Protein AF-A0A972DIR7-F1 (afdb_monomer_lite)

Foldseek 3Di:
DDDPDPQDPVFFDPPWDFPPKDWDADPPQRKIKIWTWGQCTGPVDRRDIDIDIDIDHDDD

pLDDT: mean 85.43, std 6.88, range [67.19, 94.75]

Sequence (60 aa):
YTIIDKRNPETESEKVQLSNFSIIQDRETKEMEIHLTKYGANLNEVFSADAWKYTVIFDD

Secondary structure (DSSP, 8-state):
--------TTTB-TT-B---EEEEE-TTT--EEEEEEEET-BSS-TT-EEEEEEEE----

Radius of gyration: 13.91 Å; chains: 1; bounding box: 35×17×40 Å

Structure (mmCIF, N/CA/C/O backbone):
data_AF-A0A972DIR7-F1
#
_entry.id   AF-A0A972DIR7-F1
#
loop_
_atom_site.group_PDB
_atom_site.id
_atom_site.type_symbol
_atom_site.label_atom_id
_atom_site.label_alt_id
_atom_site.label_comp_id
_atom_site.label_asym_id
_atom_site.label_entity_id
_atom_site.label_seq_id
_atom_site.pdbx_PDB_ins_code
_atom_site.Cartn_x
_atom_site.Cartn_y
_atom_site.Cartn_z
_atom_site.occupancy
_atom_site.B_iso_or_equiv
_atom_site.auth_seq_id
_atom_site.auth_comp_id
_atom_site.auth_asym_id
_atom_site.auth_atom_id
_atom_site.pdbx_PDB_model_num
ATOM 1 N N . TYR A 1 1 ? -12.480 -10.807 0.248 1.00 67.94 1 TYR A N 1
ATOM 2 C CA . TYR A 1 1 ? -11.164 -10.172 0.447 1.00 67.94 1 TYR A CA 1
ATOM 3 C C . TYR A 1 1 ? -11.139 -8.904 -0.385 1.00 67.94 1 TYR A C 1
ATOM 5 O O . TYR A 1 1 ? -11.676 -8.921 -1.487 1.00 67.94 1 TYR A O 1
ATOM 13 N N . THR A 1 2 ? -10.577 -7.816 0.133 1.00 73.44 2 THR A N 1
ATOM 14 C CA . THR A 1 2 ? -10.424 -6.570 -0.630 1.00 73.44 2 THR A CA 1
ATOM 15 C C . THR A 1 2 ? -9.005 -6.517 -1.173 1.00 73.44 2 THR A C 1
ATOM 17 O O . THR A 1 2 ? -8.050 -6.566 -0.400 1.00 73.44 2 THR A O 1
ATOM 20 N N . ILE A 1 3 ? -8.857 -6.453 -2.498 1.00 75.94 3 ILE A N 1
ATOM 21 C CA . ILE A 1 3 ? -7.555 -6.232 -3.133 1.00 75.94 3 ILE A CA 1
ATOM 22 C C . ILE A 1 3 ? -7.299 -4.728 -3.131 1.00 75.94 3 ILE A C 1
ATOM 24 O O . ILE A 1 3 ? -7.955 -3.982 -3.857 1.00 75.94 3 ILE A O 1
ATOM 28 N N . ILE A 1 4 ? -6.362 -4.288 -2.296 1.00 71.25 4 ILE A N 1
ATOM 29 C CA . ILE A 1 4 ? -5.941 -2.881 -2.237 1.00 71.25 4 ILE A CA 1
ATOM 30 C C . ILE A 1 4 ? -4.840 -2.560 -3.253 1.00 71.25 4 ILE A C 1
ATOM 32 O O . ILE A 1 4 ? -4.677 -1.410 -3.646 1.00 71.25 4 ILE A O 1
ATOM 36 N N . ASP A 1 5 ? -4.124 -3.581 -3.725 1.00 71.69 5 ASP A N 1
ATOM 37 C CA . ASP A 1 5 ? -3.070 -3.426 -4.717 1.00 71.69 5 ASP A CA 1
ATOM 38 C C . ASP A 1 5 ? -3.653 -3.324 -6.135 1.00 71.69 5 ASP A C 1
ATOM 40 O O . ASP A 1 5 ? -3.979 -4.326 -6.771 1.00 71.69 5 ASP A O 1
ATOM 44 N N . LYS A 1 6 ? -3.808 -2.093 -6.628 1.00 72.88 6 LYS A N 1
ATOM 45 C CA . LYS A 1 6 ? -4.273 -1.783 -7.989 1.00 72.88 6 LYS A CA 1
ATOM 46 C C . LYS A 1 6 ? -3.090 -1.507 -8.914 1.00 72.88 6 LYS A C 1
ATOM 48 O O . LYS A 1 6 ? -2.989 -0.413 -9.465 1.00 72.88 6 LYS A O 1
ATOM 53 N N . ARG A 1 7 ? -2.157 -2.458 -9.028 1.00 74.31 7 ARG A N 1
ATOM 54 C CA . ARG A 1 7 ? -0.987 -2.264 -9.893 1.00 74.31 7 ARG A CA 1
ATOM 55 C C . ARG A 1 7 ? -1.395 -1.953 -11.331 1.00 74.31 7 ARG A C 1
ATOM 57 O O . ARG A 1 7 ? -2.286 -2.609 -11.867 1.00 74.31 7 ARG A O 1
ATOM 64 N N . ASN A 1 8 ? -0.712 -0.993 -11.949 1.00 81.81 8 ASN A N 1
ATOM 65 C CA . ASN A 1 8 ? -0.824 -0.725 -13.378 1.00 81.81 8 ASN A CA 1
ATOM 66 C C . ASN A 1 8 ? 0.366 -1.370 -14.109 1.00 81.81 8 ASN A C 1
ATOM 68 O O . ASN A 1 8 ? 1.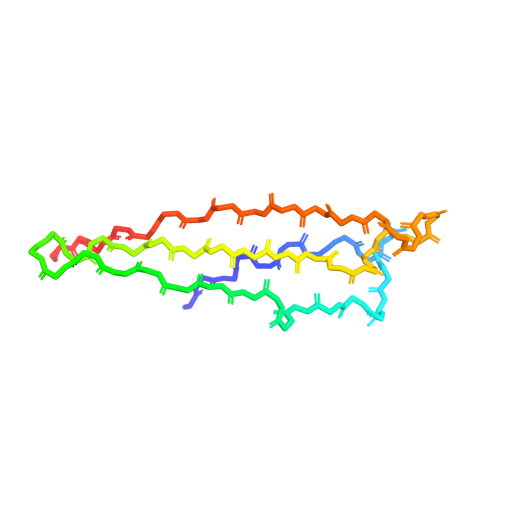454 -0.796 -14.096 1.00 81.81 8 ASN A O 1
ATOM 72 N N . PRO A 1 9 ? 0.188 -2.527 -14.768 1.00 81.44 9 PRO A N 1
ATOM 7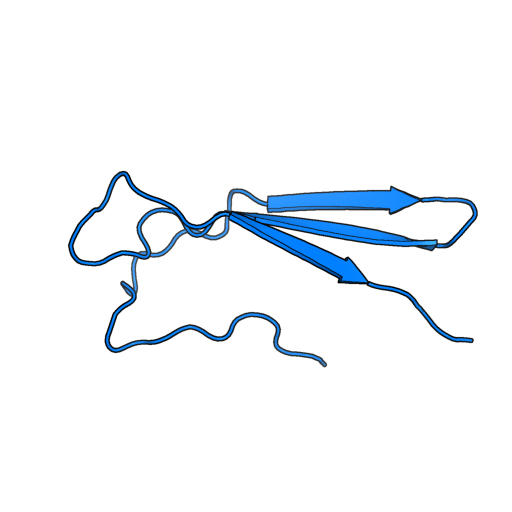3 C CA . PRO A 1 9 ? 1.286 -3.234 -15.427 1.00 81.44 9 PRO A CA 1
ATOM 74 C C . PRO A 1 9 ? 1.905 -2.462 -16.605 1.00 81.44 9 PRO A C 1
ATOM 76 O O . PRO A 1 9 ? 3.005 -2.797 -17.028 1.00 81.44 9 PRO A O 1
ATOM 79 N N . GLU A 1 10 ? 1.236 -1.433 -17.136 1.00 84.12 10 GLU A N 1
ATOM 80 C CA . GLU A 1 10 ? 1.783 -0.599 -18.215 1.00 84.12 10 GLU A CA 1
ATOM 81 C C . GLU A 1 10 ? 2.810 0.422 -17.709 1.00 84.12 10 GLU A C 1
ATOM 83 O O . GLU A 1 10 ? 3.698 0.836 -18.452 1.00 84.12 10 GLU A O 1
ATOM 88 N N . THR A 1 11 ? 2.700 0.840 -16.446 1.00 81.81 11 THR A N 1
ATOM 89 C CA . THR A 1 11 ? 3.559 1.877 -15.850 1.00 81.81 11 THR A CA 1
ATOM 90 C C . THR A 1 11 ? 4.423 1.353 -14.710 1.00 81.81 11 THR A C 1
ATOM 92 O O . THR A 1 11 ? 5.374 2.023 -14.306 1.00 81.81 11 THR A O 1
ATOM 95 N N . GLU A 1 12 ? 4.096 0.173 -14.181 1.00 86.44 12 GLU A N 1
ATOM 96 C CA . GLU A 1 12 ? 4.722 -0.389 -12.994 1.00 86.44 12 GLU A CA 1
ATOM 97 C C . GLU A 1 12 ? 5.498 -1.675 -13.279 1.00 86.44 12 GLU A C 1
ATOM 99 O O . GLU A 1 12 ? 5.011 -2.624 -13.887 1.00 86.44 12 GLU A O 1
ATOM 104 N N . SER A 1 13 ? 6.726 -1.704 -12.777 1.00 85.62 13 SER A N 1
ATOM 105 C CA . SER A 1 13 ? 7.679 -2.797 -12.891 1.00 85.62 13 SER A CA 1
ATOM 106 C C . SER A 1 13 ? 7.234 -4.052 -12.146 1.00 85.62 13 SER A C 1
ATOM 108 O O . SER A 1 13 ? 6.809 -4.002 -10.990 1.00 85.62 13 SER A O 1
ATOM 110 N N . GLU A 1 14 ? 7.490 -5.214 -12.747 1.00 86.75 14 GLU A N 1
ATOM 111 C CA . GLU A 1 14 ? 7.369 -6.514 -12.074 1.00 86.75 14 GLU A CA 1
ATOM 112 C C . GLU A 1 14 ? 8.354 -6.678 -10.903 1.00 86.75 14 GLU A C 1
ATOM 114 O O . GLU A 1 14 ? 8.166 -7.542 -10.049 1.00 86.75 14 GLU A O 1
ATOM 119 N N . LYS A 1 15 ? 9.394 -5.836 -10.832 1.00 87.12 15 LYS A N 1
ATOM 120 C CA . LYS A 1 15 ? 10.408 -5.847 -9.764 1.00 87.12 15 LYS A CA 1
ATOM 121 C C . LYS A 1 15 ? 10.006 -5.046 -8.524 1.00 87.12 15 LYS A C 1
ATOM 123 O O . LYS A 1 15 ? 10.838 -4.882 -7.632 1.00 87.12 15 LYS A O 1
ATOM 128 N N . VAL A 1 16 ? 8.779 -4.521 -8.477 1.00 87.31 16 VAL A N 1
ATOM 129 C CA . VAL A 1 16 ? 8.279 -3.749 -7.336 1.00 87.31 16 VAL A CA 1
ATOM 130 C C . VAL A 1 16 ? 8.459 -4.515 -6.025 1.00 87.31 16 VAL A C 1
ATOM 132 O O . VAL A 1 16 ? 8.122 -5.695 -5.911 1.00 87.31 16 VAL A O 1
ATOM 135 N N . GLN A 1 17 ? 8.976 -3.825 -5.015 1.00 85.75 17 GLN A N 1
ATOM 136 C CA . GLN A 1 17 ? 9.122 -4.354 -3.667 1.00 85.75 17 GLN A CA 1
ATOM 137 C C . GLN A 1 17 ? 8.063 -3.743 -2.754 1.00 85.75 17 GLN A C 1
ATOM 139 O O . GLN A 1 17 ? 7.938 -2.524 -2.660 1.00 85.75 17 GLN A O 1
ATOM 144 N N . LEU A 1 18 ? 7.322 -4.617 -2.068 1.00 81.62 18 LEU A N 1
ATOM 145 C CA . LEU A 1 18 ? 6.291 -4.264 -1.082 1.00 81.62 18 LEU A CA 1
ATOM 146 C C . LEU A 1 18 ? 6.738 -4.558 0.361 1.00 81.62 18 LEU A C 1
ATOM 148 O O . LEU A 1 18 ? 5.938 -4.505 1.287 1.00 81.62 18 LEU A O 1
ATOM 152 N N . SER A 1 19 ? 8.014 -4.899 0.565 1.00 70.44 19 SER A N 1
ATOM 153 C CA . SER A 1 19 ? 8.585 -5.286 1.864 1.00 70.44 19 SER A CA 1
ATOM 154 C C . SER A 1 19 ? 8.705 -4.131 2.860 1.00 70.44 19 SER A C 1
ATOM 156 O O . SER A 1 19 ? 8.922 -4.360 4.046 1.00 70.44 19 SER A O 1
ATOM 158 N N . ASN A 1 20 ? 8.553 -2.894 2.395 1.00 79.56 20 ASN A N 1
ATOM 159 C CA . ASN A 1 20 ? 8.601 -1.692 3.213 1.00 79.56 20 ASN A CA 1
ATOM 160 C C . ASN A 1 20 ? 7.172 -1.297 3.587 1.00 79.56 20 ASN A C 1
ATOM 162 O O . ASN A 1 20 ? 6.615 -0.344 3.038 1.00 79.56 20 ASN A O 1
ATOM 166 N N . PHE A 1 21 ? 6.577 -2.070 4.494 1.00 87.94 21 PHE A N 1
ATOM 167 C CA . PHE A 1 21 ? 5.258 -1.781 5.035 1.00 87.94 21 PHE A CA 1
ATOM 168 C C . PHE A 1 21 ? 5.279 -1.716 6.560 1.00 87.94 21 PHE A C 1
ATOM 170 O O . PHE A 1 21 ? 6.166 -2.248 7.228 1.00 87.94 21 PHE A O 1
ATOM 177 N N . SER A 1 22 ? 4.301 -1.023 7.123 1.00 90.62 22 SER A N 1
ATOM 178 C CA . SER A 1 22 ? 4.081 -0.958 8.564 1.00 90.62 22 SER A CA 1
ATOM 179 C C . SER A 1 22 ? 2.593 -1.019 8.839 1.00 90.62 22 SER A C 1
ATOM 181 O O . SER A 1 22 ? 1.798 -0.459 8.087 1.00 90.62 22 SER A O 1
ATOM 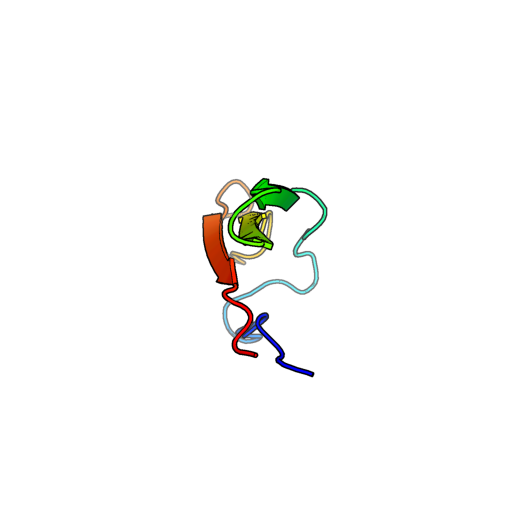183 N N . ILE A 1 23 ? 2.229 -1.723 9.906 1.00 92.62 23 ILE A N 1
ATOM 184 C CA . ILE A 1 23 ? 0.850 -1.832 10.369 1.00 92.62 23 ILE A CA 1
ATOM 185 C C . ILE A 1 23 ? 0.813 -1.299 11.791 1.00 92.62 23 ILE A C 1
ATOM 187 O O . ILE A 1 23 ? 1.577 -1.751 12.645 1.00 92.62 23 ILE A O 1
ATOM 191 N N . ILE A 1 24 ? -0.069 -0.340 12.028 1.00 94.31 24 ILE A N 1
ATOM 192 C CA . ILE A 1 24 ? -0.322 0.247 13.339 1.00 94.31 24 ILE A CA 1
ATOM 193 C C . ILE A 1 24 ? -1.795 0.006 13.637 1.00 94.31 24 ILE A C 1
ATOM 195 O O . ILE A 1 24 ? -2.640 0.238 12.780 1.00 94.31 24 ILE A O 1
ATOM 199 N N . GLN A 1 25 ? -2.104 -0.493 14.829 1.00 94.75 25 GLN A N 1
ATOM 200 C CA . GLN A 1 25 ? -3.482 -0.705 15.253 1.00 94.75 25 GLN A CA 1
ATOM 201 C C . GLN A 1 25 ? -3.736 0.025 16.565 1.00 94.75 25 GLN A C 1
ATOM 203 O O . GLN A 1 25 ? -2.985 -0.145 17.529 1.00 94.75 25 GLN A O 1
ATOM 208 N N . ASP A 1 26 ? -4.830 0.777 16.610 1.00 93.38 26 ASP A N 1
ATOM 209 C CA . ASP A 1 26 ? -5.378 1.294 17.853 1.00 93.38 26 ASP A CA 1
ATOM 210 C C . ASP A 1 26 ? -6.088 0.162 18.611 1.00 93.38 26 ASP A C 1
ATOM 212 O O . ASP A 1 26 ? -6.944 -0.558 18.087 1.00 93.38 26 ASP A O 1
ATOM 216 N N . ARG A 1 27 ? -5.708 -0.041 19.874 1.00 91.19 27 ARG A N 1
ATOM 217 C CA . ARG A 1 27 ? -6.248 -1.136 20.683 1.00 91.19 27 ARG A CA 1
ATOM 218 C C . ARG A 1 27 ? -7.698 -0.897 21.109 1.00 91.19 27 ARG A C 1
ATOM 220 O O . ARG A 1 27 ? -8.421 -1.888 21.272 1.00 91.19 27 ARG A O 1
ATOM 227 N N . GLU A 1 28 ? -8.080 0.352 21.342 1.00 92.69 28 GLU A N 1
ATOM 228 C CA . GLU A 1 28 ? -9.387 0.772 21.846 1.00 92.69 28 GLU A CA 1
ATOM 229 C C . GLU A 1 28 ? -10.405 0.836 20.710 1.00 92.69 28 GLU A C 1
ATOM 231 O O . GLU A 1 28 ? -11.454 0.204 20.811 1.00 92.69 28 GLU A O 1
ATOM 236 N N . THR A 1 29 ? -10.067 1.510 19.608 1.00 90.94 29 THR A N 1
ATOM 237 C CA . THR A 1 29 ? -10.981 1.714 18.469 1.00 90.94 29 THR A CA 1
ATOM 238 C C . THR A 1 29 ? -10.920 0.598 17.429 1.00 90.94 29 THR A C 1
ATOM 240 O O . THR A 1 29 ? -11.800 0.505 16.582 1.00 90.94 29 THR A O 1
ATOM 243 N N . LYS A 1 30 ? -9.892 -0.263 17.479 1.00 90.69 30 LYS A N 1
ATOM 244 C CA . LYS A 1 30 ? -9.591 -1.306 16.474 1.00 90.69 30 LYS A CA 1
ATOM 245 C C . LYS A 1 30 ? -9.244 -0.784 15.085 1.00 90.69 30 LYS A C 1
ATOM 247 O O . LYS A 1 30 ? -8.971 -1.605 14.205 1.00 90.69 30 LYS A O 1
ATOM 252 N N . GLU A 1 31 ? -9.181 0.531 14.901 1.00 93.12 31 GLU A N 1
ATOM 253 C CA . GLU A 1 31 ? -8.728 1.145 13.661 1.00 93.12 31 GLU A CA 1
ATOM 254 C C . GLU A 1 31 ? -7.304 0.697 13.337 1.00 93.12 31 GLU A C 1
ATOM 256 O O . GLU A 1 31 ? -6.437 0.594 14.211 1.00 93.12 31 GLU A O 1
ATOM 261 N N . MET A 1 32 ? -7.066 0.403 12.064 1.00 93.81 32 MET A N 1
ATOM 262 C CA . MET A 1 32 ? -5.774 -0.054 11.580 1.00 93.81 32 MET A CA 1
ATOM 263 C C . MET A 1 32 ? -5.269 0.874 10.482 1.00 93.81 32 MET A C 1
ATOM 265 O O . MET A 1 32 ? -5.953 1.111 9.488 1.00 93.81 32 MET A O 1
ATOM 269 N N . GLU A 1 3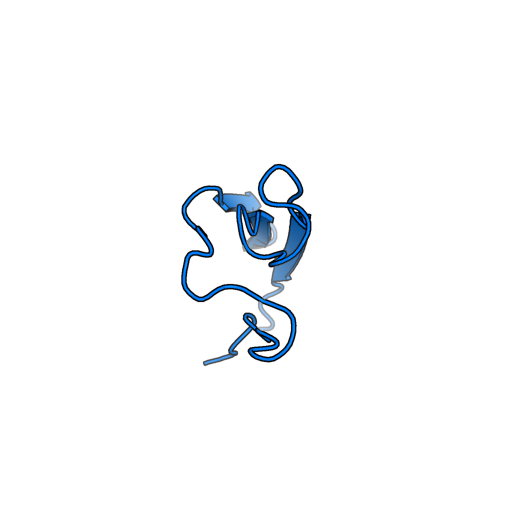3 ? -4.042 1.353 10.635 1.00 93.94 33 GLU A N 1
ATOM 270 C CA . GLU A 1 33 ? -3.305 2.049 9.592 1.00 93.94 33 GLU A CA 1
ATOM 271 C C . GLU A 1 33 ? -2.296 1.102 8.948 1.00 93.94 33 GLU A C 1
ATOM 273 O O . GLU A 1 33 ? -1.524 0.420 9.625 1.00 93.94 33 GLU A O 1
ATOM 278 N N . ILE A 1 34 ? -2.289 1.074 7.619 1.00 90.81 34 ILE A N 1
ATOM 279 C CA . ILE A 1 34 ? -1.321 0.331 6.819 1.00 90.81 34 ILE A CA 1
ATOM 280 C C . ILE A 1 34 ? -0.557 1.337 5.971 1.00 90.81 34 ILE A C 1
ATOM 282 O O . ILE A 1 34 ? -1.128 2.015 5.116 1.00 90.81 34 ILE A O 1
ATOM 286 N N . HIS A 1 35 ? 0.746 1.403 6.194 1.00 90.88 35 HIS A N 1
ATOM 287 C CA . HIS A 1 35 ? 1.677 2.181 5.393 1.00 90.88 35 HIS A CA 1
ATOM 288 C C . HIS A 1 35 ? 2.374 1.242 4.426 1.00 90.88 35 HIS A C 1
ATOM 290 O O . HIS A 1 35 ? 2.899 0.214 4.851 1.00 90.88 35 HIS A O 1
ATOM 296 N N . LEU A 1 36 ? 2.390 1.585 3.143 1.00 88.88 36 LEU A N 1
ATOM 297 C CA . LEU A 1 36 ? 2.985 0.759 2.101 1.00 88.88 36 LEU A CA 1
ATOM 298 C C . LEU A 1 36 ? 3.804 1.618 1.146 1.00 88.88 36 LEU A C 1
ATOM 300 O O . LEU A 1 36 ? 3.274 2.544 0.534 1.00 88.88 36 LEU A O 1
ATOM 304 N N . THR A 1 37 ? 5.066 1.253 0.961 1.00 89.50 37 THR A N 1
ATOM 305 C CA . THR A 1 37 ? 5.935 1.860 -0.048 1.00 89.50 37 THR A CA 1
ATOM 306 C C . THR A 1 37 ? 6.114 0.906 -1.222 1.00 89.50 37 THR A C 1
ATOM 308 O O . THR A 1 37 ? 6.460 -0.260 -1.027 1.00 89.50 37 THR A O 1
ATOM 311 N N . LYS A 1 38 ? 5.916 1.402 -2.447 1.00 88.19 38 LYS A N 1
ATOM 312 C CA . LYS A 1 38 ? 6.106 0.643 -3.694 1.00 88.19 38 LYS A CA 1
ATOM 313 C C . LYS A 1 38 ? 7.468 0.962 -4.316 1.00 88.19 38 LYS A C 1
ATOM 315 O O . LYS A 1 38 ? 7.558 1.662 -5.322 1.00 88.19 38 LYS A O 1
ATOM 320 N N . TYR A 1 39 ? 8.545 0.477 -3.701 1.00 88.12 39 TYR A N 1
ATOM 321 C CA . TYR A 1 39 ? 9.899 0.750 -4.193 1.00 88.12 39 TYR A CA 1
ATOM 322 C C . TYR A 1 39 ? 10.175 0.022 -5.513 1.00 88.12 39 TYR A C 1
ATOM 324 O O . TYR A 1 39 ? 9.825 -1.150 -5.668 1.00 88.12 39 TYR A O 1
ATOM 332 N N . GLY A 1 40 ? 10.801 0.714 -6.468 1.00 88.00 40 GLY A N 1
ATOM 333 C CA . GLY A 1 40 ? 11.116 0.156 -7.783 1.00 88.00 40 GLY A CA 1
ATOM 334 C C . GLY A 1 40 ? 9.890 -0.114 -8.662 1.00 88.00 40 GLY A C 1
ATOM 335 O O . GLY A 1 40 ? 10.019 -0.832 -9.651 1.00 88.00 40 GLY A O 1
ATOM 336 N N . ALA A 1 41 ? 8.716 0.430 -8.311 1.00 88.62 41 ALA A N 1
ATOM 337 C CA . ALA A 1 41 ? 7.517 0.344 -9.139 1.00 88.62 41 ALA A CA 1
ATOM 338 C C . ALA A 1 41 ? 7.657 1.171 -10.418 1.00 88.62 41 ALA A C 1
ATOM 340 O O . ALA A 1 41 ? 7.347 0.670 -11.489 1.00 88.62 41 ALA A O 1
ATOM 341 N N . ASN A 1 42 ? 8.162 2.402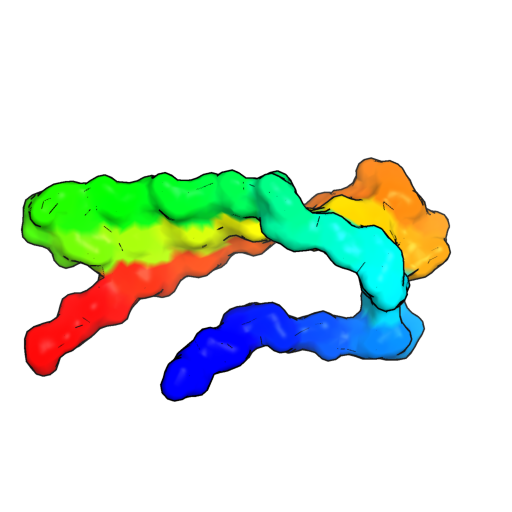 -10.342 1.00 87.06 42 ASN A N 1
ATOM 342 C CA . ASN A 1 42 ? 8.273 3.262 -11.515 1.00 87.06 42 ASN A CA 1
ATOM 343 C C . ASN A 1 42 ? 9.348 2.739 -12.487 1.00 87.06 42 ASN A C 1
ATOM 345 O O . ASN A 1 42 ? 10.531 2.676 -12.147 1.00 87.06 42 ASN A O 1
ATOM 349 N N . LEU A 1 43 ? 8.934 2.393 -13.710 1.00 85.75 43 LEU A N 1
ATOM 350 C CA . LEU A 1 43 ? 9.822 1.887 -14.764 1.00 85.75 43 LEU A CA 1
ATOM 351 C C . LEU A 1 43 ? 10.869 2.912 -15.226 1.00 85.75 43 LEU A C 1
ATOM 353 O O . LEU A 1 43 ? 11.949 2.519 -15.666 1.00 85.75 43 LEU A O 1
ATOM 357 N N . ASN A 1 44 ? 10.566 4.206 -15.116 1.00 88.00 44 ASN A N 1
ATOM 358 C CA . ASN A 1 44 ? 11.427 5.286 -15.597 1.00 88.00 44 ASN A CA 1
ATOM 359 C C . ASN A 1 44 ? 12.327 5.868 -14.493 1.00 88.00 44 ASN A C 1
ATOM 361 O O . ASN A 1 44 ? 13.349 6.476 -14.800 1.00 88.00 44 ASN A O 1
ATOM 365 N N . GLU A 1 45 ? 11.979 5.673 -13.216 1.00 86.94 45 GLU A N 1
ATOM 366 C CA . GLU A 1 45 ? 12.670 6.282 -12.071 1.00 86.94 45 GLU A CA 1
ATOM 367 C C . GLU A 1 45 ? 12.826 5.289 -10.907 1.00 86.94 45 GLU A C 1
ATOM 369 O O . GLU A 1 45 ? 12.077 5.308 -9.933 1.00 86.94 45 GLU A O 1
ATOM 374 N N . VAL A 1 46 ? 13.840 4.424 -10.986 1.00 81.00 46 VAL A N 1
ATOM 375 C CA . VAL A 1 46 ? 14.044 3.290 -10.056 1.00 81.00 46 VAL A CA 1
ATOM 376 C C . VAL A 1 46 ? 14.186 3.696 -8.583 1.00 81.00 46 VAL A C 1
ATOM 378 O O . VAL A 1 46 ? 13.781 2.941 -7.702 1.00 81.00 46 VAL A O 1
ATOM 381 N N . PHE A 1 47 ? 14.762 4.869 -8.306 1.00 83.94 47 PHE A N 1
ATOM 382 C CA . PHE A 1 47 ? 14.964 5.362 -6.937 1.00 83.94 47 PHE A CA 1
ATOM 383 C C . PHE A 1 47 ? 13.787 6.191 -6.402 1.00 83.94 47 PHE A C 1
ATOM 385 O O . PHE A 1 47 ? 13.855 6.688 -5.279 1.00 83.94 47 PHE A O 1
ATOM 392 N N . SER A 1 48 ? 12.716 6.336 -7.187 1.00 86.56 48 SER A N 1
ATOM 393 C CA . SER A 1 48 ? 11.445 6.884 -6.715 1.00 86.56 48 SER A CA 1
ATOM 394 C C . SER A 1 48 ? 10.581 5.780 -6.098 1.00 86.56 48 SER A C 1
ATOM 396 O O . SER A 1 48 ? 10.734 4.591 -6.402 1.00 86.56 48 SER A O 1
ATOM 398 N N . ALA A 1 49 ? 9.670 6.167 -5.208 1.00 86.38 49 ALA A N 1
ATOM 399 C CA . ALA A 1 49 ? 8.675 5.257 -4.665 1.00 86.38 49 ALA A CA 1
ATOM 400 C C . ALA A 1 49 ? 7.416 6.019 -4.258 1.00 86.38 49 ALA A C 1
ATOM 402 O O . ALA A 1 49 ? 7.501 7.048 -3.586 1.00 86.38 49 ALA A O 1
ATOM 403 N N . ASP A 1 50 ? 6.259 5.458 -4.597 1.00 84.69 50 ASP A N 1
ATOM 404 C CA . ASP A 1 50 ? 4.988 5.927 -4.061 1.00 84.69 50 ASP A CA 1
ATOM 405 C C . ASP A 1 50 ? 4.783 5.377 -2.650 1.00 84.69 50 ASP A C 1
ATOM 407 O O . ASP A 1 50 ? 5.019 4.190 -2.387 1.00 84.69 50 ASP A O 1
ATOM 411 N N . ALA A 1 51 ? 4.311 6.240 -1.753 1.00 88.19 51 ALA A N 1
ATOM 412 C CA . ALA A 1 51 ? 3.937 5.888 -0.393 1.00 88.19 51 ALA A CA 1
ATOM 413 C C . ALA A 1 51 ? 2.421 6.016 -0.225 1.00 88.19 51 ALA A C 1
ATOM 415 O O . ALA A 1 51 ? 1.833 7.063 -0.491 1.00 88.19 51 ALA A O 1
ATOM 416 N N . TRP A 1 52 ? 1.797 4.943 0.247 1.00 86.81 52 TRP A N 1
ATOM 417 C CA . TRP A 1 52 ? 0.358 4.848 0.449 1.00 86.81 52 TRP A CA 1
ATOM 418 C C . TRP A 1 52 ? 0.047 4.689 1.933 1.00 86.81 52 TRP A C 1
ATOM 420 O O . TRP A 1 52 ? 0.731 3.943 2.637 1.00 86.81 52 TRP A O 1
ATOM 430 N N . LYS A 1 53 ? -1.015 5.359 2.391 1.00 91.19 53 LYS A N 1
ATOM 431 C CA . LYS A 1 53 ? -1.625 5.132 3.703 1.00 91.19 53 LYS A CA 1
ATOM 432 C C . LYS A 1 53 ? -3.047 4.628 3.506 1.00 91.19 53 LYS A C 1
ATOM 434 O O . LYS A 1 53 ? -3.857 5.307 2.878 1.00 91.19 53 LYS A O 1
ATOM 439 N N . TYR A 1 54 ? -3.346 3.467 4.068 1.00 88.69 54 TYR A N 1
ATOM 440 C CA . TYR A 1 54 ? -4.694 2.920 4.133 1.00 88.69 54 TYR A CA 1
ATOM 441 C C . TYR A 1 54 ? -5.174 2.961 5.576 1.00 88.69 54 TYR A C 1
ATOM 443 O O . TYR A 1 54 ? -4.445 2.551 6.475 1.00 88.69 54 TYR A O 1
ATOM 451 N N . THR A 1 55 ? -6.404 3.418 5.780 1.00 90.94 55 THR A N 1
ATOM 452 C CA . THR A 1 55 ? -7.099 3.311 7.062 1.00 90.94 55 THR A CA 1
ATOM 453 C C . THR A 1 55 ? -8.189 2.262 6.906 1.00 90.94 55 THR A C 1
ATOM 455 O O . THR A 1 55 ? -9.025 2.360 6.007 1.00 90.94 55 THR A O 1
ATOM 458 N N . VAL A 1 56 ? -8.144 1.234 7.746 1.00 90.38 56 VAL A N 1
ATOM 459 C CA . VAL A 1 56 ? -9.125 0.154 7.797 1.00 90.38 56 VAL A CA 1
ATOM 460 C C . VAL A 1 56 ? -9.925 0.318 9.080 1.00 90.38 56 VAL A C 1
ATOM 462 O O . VAL A 1 56 ? -9.368 0.283 10.178 1.00 90.38 56 VAL A O 1
ATOM 465 N N . ILE A 1 57 ? -11.228 0.502 8.908 1.00 88.94 57 ILE A N 1
ATOM 466 C CA . ILE A 1 57 ? -12.215 0.579 9.981 1.00 88.94 57 ILE A CA 1
ATOM 467 C C . ILE A 1 57 ? -13.046 -0.699 9.890 1.00 88.94 57 ILE A C 1
ATOM 469 O O . ILE A 1 57 ? -1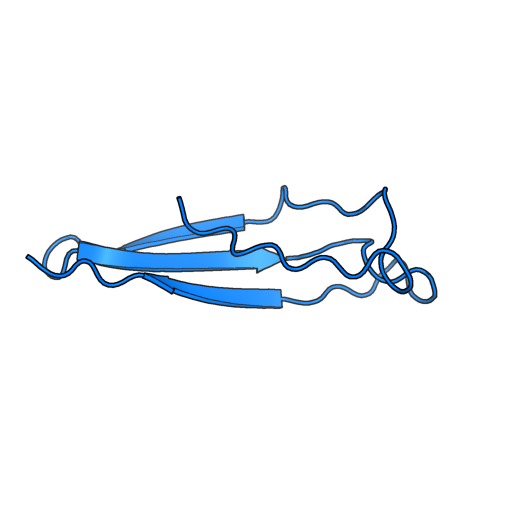3.427 -1.111 8.791 1.00 88.94 57 ILE A O 1
ATOM 473 N N . PHE A 1 58 ? -13.258 -1.355 11.026 1.00 82.75 58 PHE A N 1
ATOM 474 C CA . PHE A 1 58 ? -14.105 -2.537 11.116 1.00 82.75 58 PHE A CA 1
ATOM 475 C C . PHE A 1 58 ? -15.472 -2.092 11.633 1.00 82.75 58 PHE A C 1
ATOM 477 O O . PHE A 1 58 ? -15.552 -1.582 12.747 1.00 82.75 58 PHE A O 1
ATOM 484 N N . ASP A 1 59 ? -16.510 -2.261 10.818 1.00 80.31 59 ASP A N 1
ATOM 485 C CA . ASP A 1 59 ? -17.896 -2.142 11.276 1.00 80.31 59 ASP A CA 1
ATOM 486 C C . ASP A 1 59 ? -18.295 -3.435 12.018 1.00 80.31 59 ASP A C 1
ATOM 488 O O . ASP A 1 59 ? -17.786 -4.512 11.680 1.00 80.31 59 ASP A O 1
ATOM 492 N N . ASP A 1 60 ? -19.174 -3.321 13.022 1.00 67.19 60 ASP A N 1
ATOM 493 C CA . ASP A 1 60 ? -19.746 -4.461 13.770 1.00 67.19 60 ASP A CA 1
ATOM 494 C C . ASP A 1 60 ? -20.648 -5.363 12.902 1.00 67.19 60 ASP A C 1
ATOM 496 O O . ASP A 1 60 ? -21.438 -4.832 12.081 1.00 67.19 60 ASP A O 1
#